Protein AF-A0A843EJU2-F1 (afdb_monomer_lite)

Structure (mmCIF, N/CA/C/O backbone):
data_AF-A0A843EJU2-F1
#
_entry.id   AF-A0A843EJU2-F1
#
loop_
_atom_site.group_PDB
_atom_site.id
_atom_site.type_symbol
_atom_site.label_atom_id
_atom_site.label_alt_id
_atom_site.label_comp_id
_atom_site.label_asym_id
_atom_site.label_entity_id
_atom_site.label_seq_id
_atom_site.pdbx_PDB_ins_code
_atom_site.Cartn_x
_atom_site.Cartn_y
_atom_site.Cartn_z
_atom_site.occupancy
_atom_site.B_iso_or_equiv
_atom_site.auth_seq_id
_atom_site.auth_comp_id
_atom_site.auth_asym_id
_atom_site.auth_atom_id
_atom_site.pdbx_PDB_model_num
ATOM 1 N N . MET A 1 1 ? -14.482 1.922 9.978 1.00 93.69 1 MET A N 1
ATOM 2 C CA . MET A 1 1 ? -13.067 1.914 10.373 1.00 93.69 1 MET A CA 1
ATOM 3 C C . MET A 1 1 ? -12.286 2.490 9.215 1.00 93.69 1 MET A C 1
ATOM 5 O O . MET A 1 1 ? -12.457 1.997 8.103 1.00 93.69 1 MET A O 1
ATOM 9 N N . GLU A 1 2 ? -11.518 3.543 9.453 1.00 97.56 2 GLU A N 1
ATOM 10 C CA . GLU A 1 2 ? -10.591 4.113 8.478 1.00 97.56 2 GLU A CA 1
ATOM 11 C C . GLU A 1 2 ? -9.258 3.366 8.582 1.00 97.56 2 GLU A C 1
ATOM 13 O O . GLU A 1 2 ? -8.604 3.373 9.625 1.00 97.56 2 GLU A O 1
ATOM 18 N N . ILE A 1 3 ? -8.866 2.689 7.506 1.00 98.25 3 ILE A N 1
ATOM 19 C CA . ILE A 1 3 ? -7.674 1.843 7.450 1.00 98.25 3 ILE A CA 1
ATOM 20 C C . ILE A 1 3 ? -6.671 2.486 6.493 1.00 98.25 3 ILE A C 1
ATOM 22 O O . ILE A 1 3 ? -6.934 2.627 5.297 1.00 98.25 3 ILE A O 1
ATOM 26 N N . GLY A 1 4 ? -5.504 2.854 7.014 1.00 97.94 4 GLY A N 1
ATOM 27 C CA . GLY A 1 4 ? -4.374 3.302 6.205 1.00 97.94 4 GLY A CA 1
ATOM 28 C C . GLY A 1 4 ? -3.490 2.125 5.803 1.00 97.94 4 GLY A C 1
ATOM 29 O O . GLY A 1 4 ? -3.129 1.304 6.643 1.00 97.94 4 GLY A O 1
ATOM 30 N N . VAL A 1 5 ? -3.094 2.046 4.538 1.00 98.06 5 VAL A N 1
ATOM 31 C CA . VAL A 1 5 ? -2.115 1.063 4.057 1.00 98.06 5 VAL A CA 1
ATOM 32 C C . VAL A 1 5 ? -0.960 1.799 3.392 1.00 98.06 5 VAL A C 1
ATOM 34 O O . VAL A 1 5 ? -1.136 2.543 2.426 1.00 98.06 5 VAL A O 1
ATOM 37 N N . VAL A 1 6 ? 0.245 1.592 3.910 1.00 97.56 6 VAL A N 1
ATOM 38 C CA . VAL A 1 6 ? 1.487 2.076 3.310 1.00 97.56 6 VAL A CA 1
ATOM 39 C C . VAL A 1 6 ? 2.164 0.901 2.626 1.00 97.56 6 VAL A C 1
ATOM 41 O O . VAL A 1 6 ? 2.570 -0.051 3.288 1.00 97.56 6 VAL A O 1
ATOM 44 N N . VAL A 1 7 ? 2.297 0.972 1.307 1.00 96.94 7 VAL A N 1
ATOM 45 C CA . VAL A 1 7 ? 3.032 -0.020 0.515 1.00 96.94 7 VAL A CA 1
ATOM 46 C C . VAL A 1 7 ? 4.465 0.466 0.347 1.00 96.94 7 VAL A C 1
ATOM 48 O O . VAL A 1 7 ? 4.683 1.555 -0.179 1.00 96.94 7 VAL A O 1
ATOM 51 N N . HIS A 1 8 ? 5.442 -0.309 0.803 1.00 95.44 8 HIS A N 1
ATOM 52 C CA . HIS A 1 8 ? 6.860 0.010 0.706 1.00 95.44 8 HIS A CA 1
ATOM 53 C C . HIS A 1 8 ? 7.587 -1.029 -0.144 1.00 95.44 8 HIS A C 1
ATOM 55 O O . HIS A 1 8 ? 7.502 -2.224 0.099 1.00 95.44 8 HIS A O 1
ATOM 61 N N . GLY A 1 9 ? 8.342 -0.550 -1.131 1.00 92.06 9 GLY A N 1
ATOM 62 C CA . GLY A 1 9 ? 9.103 -1.409 -2.033 1.00 92.06 9 GLY A CA 1
ATOM 63 C C . GLY A 1 9 ? 8.257 -2.099 -3.119 1.00 92.06 9 GLY A C 1
ATOM 64 O O . GLY A 1 9 ? 7.029 -2.124 -3.050 1.00 92.06 9 GLY A O 1
ATOM 65 N N . PRO A 1 10 ? 8.913 -2.619 -4.171 1.00 94.56 10 PRO A N 1
ATOM 66 C CA . PRO A 1 10 ? 8.226 -3.240 -5.303 1.00 94.56 10 PRO A CA 1
ATOM 67 C C . PRO A 1 10 ? 7.796 -4.692 -5.033 1.00 94.56 10 PRO A C 1
ATOM 69 O O . PRO A 1 10 ? 6.776 -5.126 -5.549 1.00 94.56 10 PRO A O 1
ATOM 72 N N . GLY A 1 11 ? 8.502 -5.439 -4.173 1.00 95.75 11 GLY A N 1
ATOM 73 C CA . GLY A 1 11 ? 8.323 -6.895 -4.047 1.00 95.75 11 GLY A CA 1
ATOM 74 C C . GLY A 1 11 ? 6.912 -7.347 -3.644 1.00 95.75 11 GLY A C 1
ATOM 75 O O . GLY A 1 11 ? 6.380 -8.316 -4.195 1.00 95.75 11 GLY A O 1
ATOM 76 N N . ILE A 1 12 ? 6.259 -6.638 -2.719 1.00 95.62 12 ILE A N 1
ATOM 77 C CA . ILE A 1 12 ? 4.877 -6.949 -2.327 1.00 95.62 12 ILE A CA 1
ATOM 78 C C . ILE A 1 12 ? 3.853 -6.611 -3.422 1.00 95.62 12 ILE A C 1
ATOM 80 O O . ILE A 1 12 ? 2.800 -7.249 -3.507 1.00 95.62 12 ILE A O 1
ATOM 84 N N . VAL A 1 13 ? 4.170 -5.643 -4.283 1.00 96.31 13 VAL A N 1
ATOM 85 C CA . VAL A 1 13 ? 3.361 -5.286 -5.454 1.00 96.31 13 VAL A CA 1
ATOM 86 C C . VAL A 1 13 ? 3.541 -6.339 -6.544 1.00 96.31 13 VAL A C 1
ATOM 88 O O . VAL A 1 13 ? 2.555 -6.934 -6.973 1.00 96.31 13 VAL A O 1
ATOM 91 N N . ASP A 1 14 ? 4.789 -6.651 -6.898 1.00 95.81 14 ASP A N 1
ATOM 92 C CA . ASP A 1 14 ? 5.152 -7.606 -7.956 1.00 95.81 14 ASP A CA 1
ATOM 93 C C . ASP A 1 14 ? 4.625 -9.017 -7.675 1.00 95.81 14 ASP A C 1
ATOM 95 O O . AS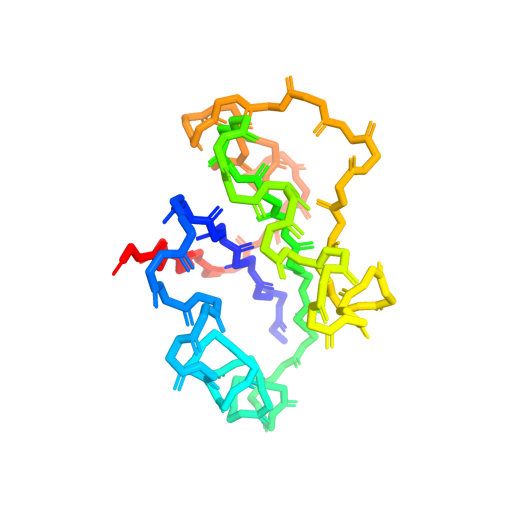P A 1 14 ? 4.200 -9.743 -8.571 1.00 95.81 14 ASP A O 1
ATO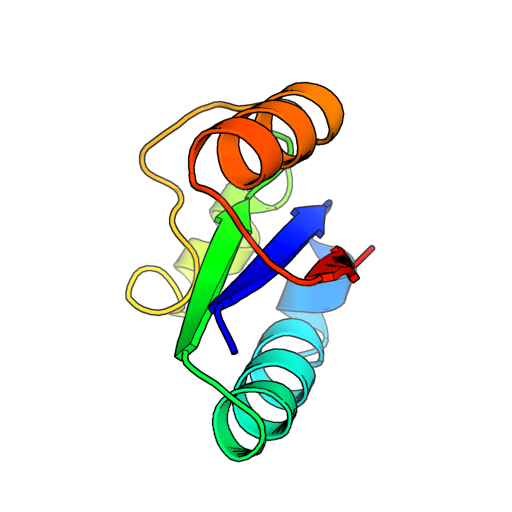M 99 N N . SER A 1 15 ? 4.609 -9.416 -6.403 1.00 96.06 15 SER A N 1
ATOM 100 C CA . SER A 1 15 ? 4.057 -10.707 -5.982 1.00 96.06 15 SER A CA 1
ATOM 101 C C . SER A 1 15 ? 2.520 -10.756 -5.985 1.00 96.06 15 SER A C 1
ATOM 103 O O . SER A 1 15 ? 1.929 -11.817 -5.755 1.00 96.06 15 SER A O 1
ATOM 105 N N . GLY A 1 16 ? 1.852 -9.621 -6.213 1.00 95.81 16 GLY A N 1
ATOM 106 C CA . GLY A 1 16 ? 0.397 -9.467 -6.182 1.00 95.81 16 GLY A CA 1
ATOM 107 C C . GLY A 1 16 ? -0.216 -9.515 -4.778 1.00 95.81 16 GLY A C 1
ATOM 108 O 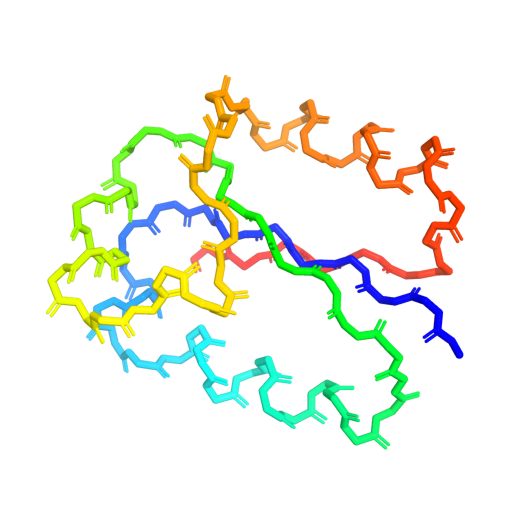O . GLY A 1 16 ? -1.440 -9.454 -4.637 1.00 95.81 16 GLY A O 1
ATOM 109 N N . TRP A 1 17 ? 0.599 -9.632 -3.727 1.00 96.75 17 TRP A N 1
ATOM 110 C CA . TRP A 1 17 ? 0.113 -9.697 -2.348 1.00 96.75 17 TRP A CA 1
ATOM 111 C C . TRP A 1 17 ? -0.413 -8.361 -1.844 1.00 96.75 17 TRP A C 1
ATOM 113 O O . TRP A 1 17 ? -1.388 -8.370 -1.096 1.00 96.75 17 TRP A O 1
ATOM 123 N N . ALA A 1 18 ? 0.151 -7.236 -2.296 1.00 96.44 18 ALA A N 1
ATOM 124 C CA . ALA A 1 18 ? -0.346 -5.908 -1.947 1.00 96.44 18 ALA A CA 1
ATOM 125 C C . ALA A 1 18 ? -1.850 -5.801 -2.234 1.00 96.44 18 ALA A C 1
ATOM 127 O O . ALA A 1 18 ? -2.636 -5.565 -1.320 1.00 96.44 18 ALA A O 1
ATOM 128 N N . LYS A 1 19 ? -2.266 -6.099 -3.472 1.00 97.06 19 LYS A N 1
ATOM 129 C CA . LYS A 1 19 ? -3.678 -6.065 -3.866 1.00 97.06 19 LYS A CA 1
ATOM 130 C C . LYS A 1 19 ? -4.532 -7.042 -3.054 1.00 97.06 19 LYS A C 1
ATOM 132 O O . LYS A 1 19 ? -5.566 -6.650 -2.534 1.00 97.06 19 LYS A O 1
ATOM 137 N N . LYS A 1 20 ? -4.085 -8.293 -2.885 1.00 97.81 20 LYS A N 1
ATOM 138 C CA . LYS A 1 20 ? -4.836 -9.304 -2.114 1.00 97.81 20 LYS A CA 1
ATOM 139 C C . LYS A 1 20 ? -5.084 -8.867 -0.671 1.00 97.81 20 LYS A C 1
ATOM 141 O O . LYS A 1 20 ? -6.176 -9.070 -0.154 1.00 97.81 20 LYS A O 1
ATOM 146 N N . ILE A 1 21 ? -4.077 -8.289 -0.018 1.00 97.75 21 ILE A N 1
ATOM 147 C CA . ILE A 1 21 ? -4.197 -7.801 1.359 1.00 97.75 21 ILE A CA 1
ATOM 148 C C . ILE A 1 21 ? -5.153 -6.608 1.410 1.00 97.75 21 ILE A C 1
ATOM 150 O O . ILE A 1 21 ? -6.017 -6.575 2.280 1.00 97.75 21 ILE A O 1
ATOM 154 N N . ILE A 1 22 ? -5.042 -5.673 0.465 1.00 97.25 22 ILE A N 1
ATOM 155 C CA . ILE A 1 22 ? -5.945 -4.520 0.357 1.00 97.25 22 ILE A CA 1
ATOM 156 C C . ILE A 1 22 ? -7.396 -4.989 0.183 1.00 97.25 22 ILE A C 1
ATOM 158 O O . ILE A 1 22 ? -8.246 -4.588 0.973 1.00 97.25 22 ILE A O 1
ATOM 162 N N . ASP A 1 23 ? -7.659 -5.912 -0.748 1.00 97.56 23 ASP A N 1
ATOM 163 C CA . ASP A 1 23 ? -8.992 -6.480 -0.996 1.00 97.56 23 ASP A CA 1
ATOM 164 C C . ASP A 1 23 ? -9.567 -7.160 0.262 1.00 97.56 23 ASP A C 1
ATOM 166 O O . ASP A 1 23 ? -10.756 -7.040 0.560 1.00 97.56 23 ASP A O 1
ATOM 170 N N . ILE A 1 24 ? -8.727 -7.858 1.039 1.00 97.94 24 ILE A N 1
ATOM 171 C CA . ILE A 1 24 ? -9.129 -8.452 2.322 1.00 97.94 24 ILE A CA 1
ATOM 172 C C . ILE A 1 24 ? -9.499 -7.354 3.323 1.00 97.94 24 ILE A C 1
ATOM 174 O O . ILE A 1 24 ? -10.576 -7.426 3.917 1.00 97.94 24 ILE A O 1
ATOM 178 N N . LEU A 1 25 ? -8.641 -6.343 3.495 1.00 97.56 25 LEU A N 1
ATOM 179 C CA . LEU A 1 25 ? -8.841 -5.231 4.431 1.00 97.56 25 LEU A CA 1
ATOM 180 C C . LEU A 1 25 ? -10.085 -4.399 4.095 1.00 97.56 25 LEU A C 1
ATOM 182 O O . LEU A 1 25 ? -10.770 -3.943 5.011 1.00 97.56 25 LEU A O 1
ATOM 186 N N . SER A 1 26 ? -10.434 -4.267 2.813 1.00 96.75 26 SER A N 1
ATOM 187 C CA . SER A 1 26 ? -11.644 -3.566 2.363 1.00 96.75 26 SER A CA 1
ATOM 188 C C . SER A 1 26 ? -12.941 -4.200 2.875 1.00 96.75 26 SER A C 1
ATOM 190 O O . SER A 1 26 ? -13.955 -3.516 2.963 1.00 96.75 26 SER A O 1
ATOM 192 N N . ASN A 1 27 ? -12.925 -5.473 3.290 1.00 97.69 27 ASN A N 1
ATOM 193 C CA . ASN A 1 27 ? -14.082 -6.102 3.940 1.00 97.69 27 ASN A CA 1
ATOM 194 C C . ASN A 1 27 ? -14.269 -5.664 5.406 1.00 97.69 27 ASN A C 1
ATOM 196 O O . ASN A 1 27 ? -15.316 -5.934 5.993 1.00 97.69 27 ASN A O 1
ATOM 200 N N . PHE A 1 28 ? -13.275 -5.002 6.009 1.00 96.94 28 PHE A N 1
ATOM 201 C CA . PHE A 1 28 ? -13.292 -4.569 7.411 1.00 96.94 28 PHE A CA 1
ATOM 202 C C . PHE A 1 28 ? -13.492 -3.055 7.581 1.00 96.94 28 PHE A C 1
ATOM 204 O O . PHE A 1 28 ? -13.794 -2.593 8.684 1.00 96.94 28 PHE A O 1
ATOM 211 N N . GLY A 1 29 ? -13.338 -2.262 6.518 1.00 96.12 29 GLY A N 1
ATOM 212 C CA . GLY A 1 29 ? -13.448 -0.810 6.601 1.00 96.12 29 GLY A CA 1
ATOM 213 C C . GLY A 1 29 ? -13.105 -0.079 5.308 1.00 96.12 29 GLY A C 1
ATOM 214 O O . GLY A 1 29 ? -12.893 -0.684 4.260 1.00 96.12 29 GLY A O 1
ATOM 215 N N . ASN A 1 30 ? -13.048 1.248 5.401 1.00 97.25 30 ASN A N 1
ATOM 216 C CA . ASN A 1 30 ? -12.634 2.113 4.308 1.00 97.25 30 ASN A CA 1
ATOM 217 C C . ASN A 1 30 ? -11.107 2.115 4.223 1.00 97.25 30 ASN A C 1
ATOM 219 O O . ASN A 1 30 ? -10.437 2.572 5.150 1.00 97.25 30 ASN A O 1
ATOM 223 N N . VAL A 1 31 ? -10.564 1.589 3.128 1.00 98.00 31 VAL A N 1
ATOM 224 C CA . VAL A 1 31 ? -9.120 1.438 2.946 1.00 98.00 31 VAL A CA 1
ATOM 225 C C . VAL A 1 31 ? -8.592 2.547 2.050 1.00 98.00 31 VAL A C 1
ATOM 227 O O . VAL A 1 31 ? -9.058 2.731 0.928 1.00 98.00 31 VAL A O 1
ATOM 230 N N . ARG A 1 32 ? -7.567 3.251 2.527 1.00 97.50 32 ARG A N 1
ATOM 231 C CA . ARG A 1 32 ? -6.767 4.178 1.725 1.00 97.50 32 ARG A CA 1
ATOM 232 C C . ARG A 1 32 ? -5.356 3.632 1.621 1.00 97.50 32 ARG A C 1
ATOM 234 O O . ARG A 1 32 ? -4.713 3.403 2.644 1.00 97.50 32 ARG A O 1
ATOM 241 N N . CYS A 1 33 ? -4.860 3.459 0.401 1.00 97.06 33 CYS A N 1
ATOM 242 C CA . CYS A 1 33 ? -3.501 2.980 0.169 1.00 97.06 33 CYS A CA 1
ATOM 243 C C . CYS A 1 33 ? -2.640 4.068 -0.455 1.00 97.06 33 CYS A C 1
ATOM 245 O O . CYS A 1 33 ? -3.095 4.806 -1.325 1.00 97.06 33 CYS A O 1
ATOM 247 N N . ARG A 1 34 ? -1.375 4.136 -0.045 1.00 96.00 34 ARG A N 1
ATOM 248 C CA . ARG A 1 34 ? -0.363 5.000 -0.661 1.00 96.00 34 ARG A CA 1
ATOM 249 C C . ARG A 1 34 ? 0.985 4.313 -0.715 1.00 96.00 34 ARG A C 1
ATOM 251 O O . ARG A 1 34 ? 1.285 3.443 0.108 1.00 96.00 34 ARG A O 1
ATOM 258 N N . LEU A 1 35 ? 1.811 4.746 -1.652 1.00 96.25 35 LEU A N 1
ATO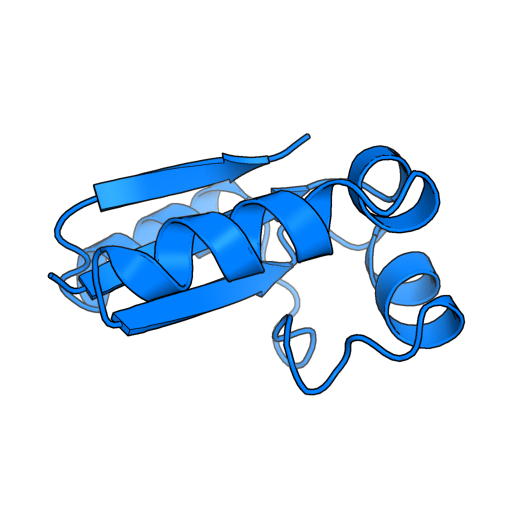M 259 C CA . LEU A 1 35 ? 3.179 4.274 -1.761 1.00 96.25 35 LEU A CA 1
ATOM 260 C C . LEU A 1 35 ? 4.114 5.058 -0.827 1.00 96.25 35 LEU A C 1
ATOM 262 O O . LEU A 1 35 ? 4.230 6.280 -0.913 1.00 96.25 35 LEU A O 1
ATOM 266 N N . GLY A 1 36 ? 4.823 4.333 0.035 1.00 94.56 36 GLY A N 1
ATOM 267 C CA . GLY A 1 36 ? 5.969 4.826 0.784 1.00 94.56 36 GLY A CA 1
ATOM 268 C C . GLY A 1 36 ? 7.265 4.491 0.045 1.00 94.56 36 GLY A C 1
ATOM 269 O O . GLY A 1 36 ? 7.623 3.327 -0.103 1.00 94.56 36 GLY A O 1
ATOM 270 N N . GLY A 1 37 ? 8.005 5.506 -0.383 1.00 92.06 37 GLY A N 1
ATOM 271 C CA . GLY A 1 37 ? 9.248 5.379 -1.140 1.00 92.06 37 GLY A CA 1
ATOM 272 C C . GLY A 1 37 ? 9.050 5.497 -2.652 1.00 92.06 37 GLY A C 1
ATOM 273 O O . GLY A 1 37 ? 7.947 5.668 -3.157 1.00 92.06 37 GLY A O 1
ATOM 274 N N . THR A 1 38 ? 10.153 5.449 -3.398 1.00 89.81 38 THR A N 1
ATOM 275 C CA . THR A 1 38 ? 10.145 5.676 -4.854 1.00 89.81 38 THR A CA 1
ATOM 276 C C . THR A 1 38 ? 10.210 4.389 -5.669 1.00 89.81 38 THR A C 1
ATOM 278 O O . THR A 1 38 ? 9.659 4.342 -6.764 1.00 89.81 38 THR A O 1
ATOM 281 N N . MET A 1 39 ? 10.855 3.342 -5.144 1.00 89.81 39 MET A N 1
ATOM 282 C CA . MET A 1 39 ? 11.128 2.110 -5.893 1.00 89.81 39 MET A CA 1
ATOM 283 C C . MET A 1 39 ? 9.866 1.327 -6.268 1.00 89.81 39 MET A C 1
ATOM 285 O O . MET A 1 39 ? 9.821 0.738 -7.339 1.00 89.81 39 MET A O 1
ATOM 289 N N . GLY A 1 40 ? 8.832 1.339 -5.422 1.00 91.81 40 GLY A N 1
ATOM 290 C CA . GLY A 1 40 ? 7.586 0.624 -5.711 1.00 91.81 40 GLY A CA 1
ATOM 291 C C . GLY A 1 40 ? 6.694 1.313 -6.747 1.00 91.81 40 GLY A C 1
ATOM 292 O O . GLY A 1 40 ? 5.709 0.728 -7.174 1.00 91.81 40 GLY A O 1
ATOM 293 N N . ARG A 1 41 ? 7.018 2.538 -7.188 1.00 94.50 41 ARG A N 1
ATOM 294 C CA . ARG A 1 41 ? 6.147 3.301 -8.094 1.00 94.50 41 ARG A CA 1
ATOM 295 C C . ARG A 1 41 ? 6.018 2.637 -9.455 1.00 94.50 41 ARG A C 1
ATOM 297 O O . ARG A 1 41 ? 4.914 2.544 -9.972 1.00 94.50 41 ARG A O 1
ATOM 304 N N . THR A 1 42 ? 7.136 2.186 -10.015 1.00 94.31 42 THR A N 1
ATOM 305 C CA . THR A 1 42 ? 7.134 1.484 -11.299 1.00 94.31 42 THR A CA 1
ATOM 306 C C . THR A 1 42 ? 6.356 0.177 -11.190 1.00 94.31 42 THR A C 1
ATOM 308 O O . THR A 1 42 ? 5.509 -0.070 -12.030 1.00 94.31 42 THR A O 1
ATOM 311 N N . ALA A 1 43 ? 6.528 -0.576 -10.098 1.00 95.69 43 ALA A N 1
ATOM 312 C CA . ALA A 1 43 ? 5.767 -1.802 -9.856 1.00 95.69 43 ALA A CA 1
ATOM 313 C C . ALA A 1 43 ? 4.248 -1.561 -9.791 1.00 95.69 43 ALA A C 1
ATOM 315 O O . ALA A 1 43 ? 3.475 -2.346 -10.328 1.00 95.69 43 ALA A O 1
ATOM 316 N N . VAL A 1 44 ? 3.803 -0.459 -9.169 1.00 96.56 44 VAL A N 1
ATOM 317 C CA . VAL A 1 44 ? 2.374 -0.090 -9.141 1.00 96.56 44 VAL A CA 1
ATOM 318 C C . VAL A 1 44 ? 1.845 0.192 -10.550 1.00 96.56 44 VAL A C 1
ATOM 320 O O . VAL A 1 44 ? 0.762 -0.281 -10.878 1.00 96.56 44 VAL A O 1
ATOM 323 N N . ILE A 1 45 ? 2.609 0.918 -11.371 1.00 96.19 45 ILE A N 1
ATOM 324 C CA . ILE A 1 45 ? 2.239 1.245 -12.758 1.00 96.19 45 ILE A CA 1
ATOM 325 C C . ILE A 1 45 ? 2.217 -0.019 -13.626 1.00 96.19 45 ILE A C 1
ATOM 327 O O . ILE A 1 45 ? 1.246 -0.279 -14.329 1.00 96.19 45 ILE A O 1
ATOM 331 N N . ASP A 1 46 ? 3.257 -0.847 -13.538 1.00 96.00 46 ASP A N 1
ATOM 332 C CA . ASP A 1 46 ? 3.370 -2.088 -14.309 1.00 96.00 46 ASP A CA 1
ATOM 333 C C . ASP A 1 46 ? 2.251 -3.084 -13.949 1.00 96.00 46 ASP A C 1
ATOM 335 O O . ASP A 1 46 ? 1.791 -3.844 -14.803 1.00 96.00 46 ASP A O 1
ATOM 339 N N . ALA A 1 47 ? 1.779 -3.058 -12.697 1.00 95.56 47 ALA A N 1
ATOM 340 C CA . ALA A 1 47 ? 0.660 -3.866 -12.218 1.00 95.56 47 ALA A CA 1
ATOM 341 C C . ALA A 1 47 ? -0.730 -3.245 -12.480 1.00 95.56 47 ALA A C 1
ATOM 343 O O . ALA A 1 47 ? -1.735 -3.905 -12.197 1.00 95.56 47 ALA A O 1
ATOM 344 N N . GLY A 1 48 ? -0.812 -2.010 -12.991 1.00 96.19 48 GLY A N 1
ATOM 345 C CA . GLY A 1 48 ? -2.076 -1.299 -13.224 1.00 96.19 48 GLY A CA 1
ATOM 346 C C . GLY A 1 48 ? -2.854 -1.003 -11.936 1.00 96.19 48 GLY A C 1
ATOM 347 O O . GLY A 1 48 ? -4.073 -1.179 -11.890 1.00 96.19 48 GLY A O 1
ATOM 348 N N . LEU A 1 49 ? -2.149 -0.668 -10.851 1.00 96.56 49 LEU A N 1
ATOM 349 C CA . LEU A 1 49 ? -2.717 -0.466 -9.514 1.00 96.56 49 LEU A CA 1
ATOM 350 C C . LEU A 1 49 ? -2.809 1.011 -9.105 1.00 96.56 49 LEU A C 1
ATOM 352 O O . LEU A 1 49 ? -3.013 1.294 -7.925 1.00 96.56 49 LEU A O 1
ATOM 356 N N . GLU A 1 50 ? -2.684 1.956 -10.033 1.00 95.69 50 GLU A N 1
ATOM 357 C CA . GLU A 1 50 ? -2.734 3.397 -9.747 1.00 95.69 50 GLU A CA 1
ATOM 358 C C . GLU A 1 50 ? -4.077 3.852 -9.155 1.00 95.69 50 GLU A C 1
ATOM 360 O O . GLU A 1 50 ? -4.108 4.792 -8.364 1.00 95.69 50 GLU A O 1
ATOM 365 N N . ASP A 1 51 ? -5.168 3.154 -9.480 1.00 95.25 51 ASP A N 1
ATOM 366 C CA . ASP A 1 51 ? -6.500 3.409 -8.912 1.00 95.25 51 ASP A CA 1
ATOM 367 C C . ASP A 1 51 ? -6.670 2.832 -7.494 1.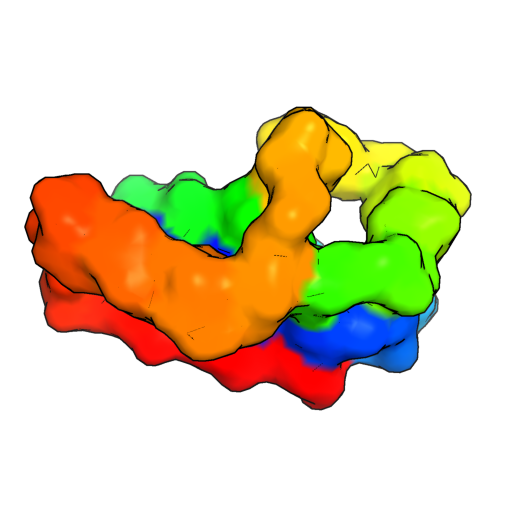00 95.25 51 ASP A C 1
ATOM 369 O O . ASP A 1 51 ? -7.633 3.147 -6.794 1.00 95.25 51 ASP A O 1
ATOM 373 N N . VAL A 1 52 ? -5.746 1.968 -7.064 1.00 95.75 52 VAL A N 1
ATOM 374 C CA . VAL A 1 52 ? -5.781 1.287 -5.762 1.00 95.75 52 VAL A CA 1
ATOM 375 C C . VAL A 1 52 ? -4.755 1.885 -4.804 1.00 95.75 52 VAL A C 1
ATOM 377 O O . VAL A 1 52 ? -5.057 2.079 -3.628 1.00 95.75 52 VAL A O 1
ATOM 380 N N . ILE A 1 53 ? -3.542 2.162 -5.286 1.00 96.56 53 ILE A N 1
ATOM 381 C CA . ILE A 1 53 ? -2.414 2.670 -4.504 1.00 96.56 53 ILE A CA 1
ATOM 382 C C . ILE A 1 53 ? -2.077 4.073 -4.996 1.00 96.56 53 ILE A C 1
ATOM 384 O O . ILE A 1 53 ? -1.572 4.250 -6.103 1.00 96.56 53 ILE A O 1
ATOM 388 N N . ASP A 1 54 ? -2.278 5.066 -4.131 1.00 95.75 54 ASP A N 1
ATOM 389 C CA . ASP A 1 54 ? -1.919 6.443 -4.442 1.00 95.75 54 ASP A CA 1
ATOM 390 C C . ASP A 1 54 ? -0.395 6.591 -4.591 1.00 95.75 54 ASP A C 1
ATOM 392 O O . ASP A 1 54 ? 0.382 6.409 -3.644 1.00 95.75 54 ASP A O 1
ATOM 396 N N . ILE A 1 55 ? 0.019 6.935 -5.810 1.00 95.44 55 ILE A N 1
ATOM 397 C CA . ILE A 1 55 ? 1.403 7.219 -6.210 1.00 95.44 55 ILE A CA 1
ATOM 398 C C . ILE A 1 55 ? 1.609 8.685 -6.626 1.00 95.44 55 ILE A C 1
ATOM 400 O O . ILE A 1 55 ? 2.645 9.033 -7.211 1.00 95.44 55 ILE A O 1
ATOM 404 N N . SER A 1 56 ? 0.626 9.553 -6.370 1.00 92.69 56 SER A N 1
ATOM 405 C CA . SER A 1 56 ? 0.685 10.976 -6.720 1.00 92.69 56 SER A CA 1
ATOM 406 C C . SER A 1 56 ? 1.715 11.723 -5.867 1.00 92.69 56 SER A C 1
ATOM 408 O O . SER A 1 56 ? 2.477 12.550 -6.382 1.00 92.69 56 SER A O 1
ATOM 410 N N . LEU A 1 57 ? 1.802 11.374 -4.582 1.00 88.50 57 LEU A N 1
ATOM 411 C CA . LEU A 1 57 ? 2.723 11.969 -3.622 1.00 88.50 57 LEU A CA 1
ATOM 412 C C . LEU A 1 57 ? 4.017 11.154 -3.515 1.00 88.50 57 LEU A C 1
ATOM 414 O O . LEU A 1 57 ? 4.015 9.929 -3.439 1.00 88.50 57 LEU A O 1
ATOM 418 N N . LYS A 1 58 ? 5.156 11.850 -3.468 1.00 90.38 58 LYS A N 1
ATOM 419 C CA . LYS A 1 58 ? 6.471 11.240 -3.220 1.00 90.38 58 LYS A CA 1
ATOM 420 C C . LYS A 1 58 ? 6.766 11.266 -1.722 1.00 90.38 58 LYS A C 1
ATOM 422 O O . LYS A 1 58 ? 7.473 12.157 -1.256 1.00 90.38 58 LYS A O 1
ATOM 427 N N . LEU A 1 59 ? 6.195 10.325 -0.976 1.00 93.00 59 LEU A N 1
ATOM 428 C CA . LEU A 1 59 ? 6.345 10.251 0.479 1.00 93.00 59 LEU A CA 1
ATOM 429 C C . LEU A 1 59 ? 7.302 9.132 0.877 1.00 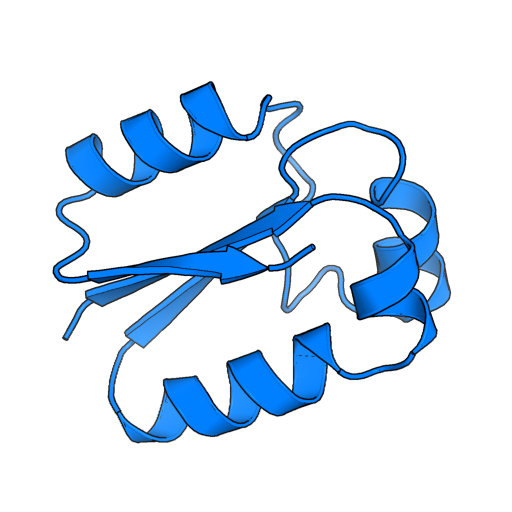93.00 59 LEU A C 1
ATOM 431 O O . LEU A 1 59 ? 7.288 8.056 0.292 1.00 93.00 59 LEU A O 1
ATOM 435 N N . LEU A 1 60 ? 8.103 9.352 1.916 1.00 94.38 60 LEU A N 1
ATOM 436 C CA . LEU A 1 60 ? 8.752 8.263 2.648 1.00 94.38 60 LEU A CA 1
ATOM 437 C C . LEU A 1 60 ? 7.696 7.448 3.423 1.00 94.38 60 LEU A C 1
ATOM 439 O O . LEU A 1 60 ? 6.618 7.976 3.723 1.00 94.38 60 LEU A O 1
ATOM 443 N N . PRO A 1 61 ? 7.986 6.194 3.821 1.00 94.06 61 PRO A N 1
ATOM 444 C CA . PRO A 1 61 ? 7.087 5.429 4.685 1.00 94.06 61 PRO A CA 1
ATOM 445 C C . PRO A 1 61 ? 6.710 6.185 5.960 1.00 94.06 61 PRO A C 1
ATOM 447 O O . PRO A 1 61 ? 5.534 6.284 6.287 1.00 94.06 61 PRO A O 1
ATOM 450 N N . SER A 1 62 ? 7.680 6.817 6.627 1.00 95.31 62 SER A N 1
ATOM 451 C CA . SER A 1 62 ? 7.442 7.619 7.835 1.00 95.31 62 SER A CA 1
ATOM 452 C C . SER A 1 62 ? 6.471 8.779 7.601 1.00 95.31 62 SER A C 1
ATOM 454 O O . SER A 1 62 ? 5.556 8.983 8.393 1.00 95.31 62 SER A O 1
ATOM 456 N N . GLN A 1 63 ? 6.617 9.498 6.487 1.00 96.25 63 GLN A N 1
ATOM 457 C CA . GLN A 1 63 ? 5.716 10.592 6.112 1.00 96.25 63 GLN A CA 1
ATOM 458 C C . GLN A 1 63 ? 4.316 10.079 5.760 1.00 96.25 63 GLN A C 1
ATOM 460 O O . GLN A 1 63 ? 3.322 10.724 6.077 1.00 96.25 63 GLN A O 1
ATOM 465 N N . SER A 1 64 ? 4.232 8.905 5.131 1.00 96.00 64 SER A N 1
ATOM 466 C CA . SER A 1 64 ? 2.961 8.252 4.804 1.00 96.00 64 SER A CA 1
ATOM 467 C C . SER A 1 64 ? 2.185 7.867 6.064 1.00 96.00 64 SER A C 1
ATOM 469 O O . SER A 1 64 ? 0.979 8.109 6.127 1.00 96.00 64 SER A O 1
ATOM 471 N N . LEU A 1 65 ? 2.887 7.325 7.070 1.00 95.44 65 LEU A N 1
ATOM 472 C CA . LEU A 1 65 ? 2.340 7.008 8.392 1.00 95.44 65 LEU A CA 1
ATOM 473 C C . LEU A 1 65 ? 1.868 8.273 9.120 1.00 95.44 65 LEU A C 1
ATOM 475 O O . LEU A 1 65 ? 0.742 8.314 9.609 1.00 95.44 65 LEU A O 1
ATOM 479 N N . GLU A 1 66 ? 2.696 9.322 9.159 1.00 96.69 66 GLU A N 1
ATOM 480 C CA . GLU A 1 66 ? 2.331 10.595 9.791 1.00 96.69 66 GLU A CA 1
ATOM 481 C C . GLU A 1 66 ? 1.096 11.219 9.130 1.00 96.69 66 GLU A C 1
ATOM 483 O O . GLU A 1 66 ? 0.197 11.706 9.815 1.00 96.69 66 GLU A O 1
ATOM 488 N N . LEU A 1 67 ? 1.025 11.173 7.800 1.00 96.12 67 LEU A N 1
ATOM 489 C CA . LEU A 1 67 ? -0.105 11.708 7.059 1.00 96.12 67 LEU A CA 1
ATOM 490 C C . LEU A 1 67 ? -1.388 10.906 7.336 1.00 96.12 67 LEU A C 1
ATOM 492 O O . LEU A 1 67 ? -2.428 11.514 7.557 1.00 96.12 67 LEU A O 1
ATOM 496 N N . PHE A 1 68 ? -1.326 9.573 7.424 1.00 96.88 68 PHE A N 1
ATOM 497 C CA . PHE A 1 68 ? -2.488 8.773 7.843 1.00 96.88 68 PHE A CA 1
ATOM 498 C C . PHE A 1 68 ? -2.926 9.064 9.279 1.00 96.88 68 PHE A C 1
ATOM 500 O O . PHE A 1 68 ? -4.122 9.124 9.554 1.00 96.88 68 PHE A O 1
ATOM 507 N N . ASN A 1 69 ? -1.975 9.305 10.182 1.00 95.00 69 ASN A N 1
ATOM 508 C CA . ASN A 1 69 ? -2.284 9.714 11.547 1.00 95.00 69 ASN A CA 1
ATOM 509 C C . ASN A 1 69 ? -3.016 11.071 11.582 1.00 95.00 69 ASN A C 1
ATOM 511 O O . ASN A 1 69 ? -3.982 11.238 12.321 1.00 95.00 69 ASN A O 1
ATOM 515 N N . ARG A 1 70 ? -2.606 12.031 10.740 1.00 96.38 70 ARG A N 1
ATOM 516 C CA . ARG A 1 70 ? -3.301 13.325 10.582 1.00 96.38 70 ARG A CA 1
ATOM 517 C C . ARG A 1 70 ? -4.670 13.195 9.910 1.00 96.38 70 ARG A C 1
ATOM 519 O O . ARG A 1 70 ? -5.554 13.992 10.189 1.00 96.38 70 ARG A O 1
ATOM 526 N N . GLU A 1 71 ? -4.845 12.203 9.043 1.00 95.31 71 GLU A N 1
ATOM 527 C CA . GLU A 1 71 ? -6.122 11.870 8.399 1.00 95.31 71 GLU A CA 1
ATOM 528 C C . GLU A 1 71 ? -7.064 11.045 9.290 1.00 95.31 71 GLU A C 1
ATOM 530 O O . GLU A 1 71 ? -8.129 10.641 8.823 1.00 95.31 71 GLU A O 1
ATOM 535 N N . HIS A 1 72 ? -6.698 10.819 10.557 1.00 95.25 72 HIS A N 1
ATOM 536 C CA . HIS A 1 72 ? -7.484 10.068 11.535 1.00 95.25 72 HIS A CA 1
ATOM 537 C C . HIS A 1 72 ? -7.754 8.609 11.129 1.00 95.25 72 HIS A C 1
ATOM 539 O O . HIS A 1 72 ? -8.852 8.098 11.338 1.00 95.25 72 HIS A O 1
ATOM 545 N N . ALA A 1 73 ? -6.754 7.923 10.563 1.00 97.06 73 ALA A N 1
ATOM 546 C CA . ALA A 1 73 ? -6.824 6.472 10.396 1.00 97.06 73 ALA A CA 1
ATOM 547 C C . ALA A 1 73 ? -6.897 5.769 11.767 1.00 97.06 73 ALA A C 1
ATOM 549 O O . ALA A 1 73 ? -6.095 6.057 12.657 1.00 97.06 73 ALA A O 1
ATOM 550 N N . ASP A 1 74 ? -7.823 4.820 11.920 1.00 97.50 74 ASP A N 1
ATOM 551 C CA . ASP A 1 74 ? -7.995 4.022 13.142 1.00 97.50 74 ASP A CA 1
ATOM 552 C C . ASP A 1 74 ? -6.864 2.993 13.301 1.00 97.50 74 ASP A C 1
ATOM 554 O O . ASP A 1 74 ? -6.423 2.682 14.407 1.00 97.50 74 ASP A O 1
ATOM 558 N N . VAL A 1 75 ? -6.401 2.447 12.173 1.00 97.31 75 VAL A N 1
ATOM 559 C CA . VAL A 1 75 ? -5.322 1.460 12.082 1.00 97.31 75 VAL A CA 1
ATOM 560 C C . VAL A 1 75 ? -4.505 1.725 10.825 1.00 97.31 75 VAL A C 1
ATOM 562 O O . VAL A 1 75 ? -5.046 2.091 9.779 1.00 97.31 75 VAL A O 1
ATOM 565 N N . ILE A 1 76 ? -3.192 1.511 10.920 1.00 97.69 76 ILE A N 1
ATOM 566 C CA . ILE A 1 76 ? -2.272 1.675 9.797 1.00 97.69 76 ILE A CA 1
ATOM 567 C C . ILE A 1 76 ? -1.462 0.391 9.609 1.00 97.69 76 ILE A C 1
ATOM 569 O O . ILE A 1 76 ? -0.802 -0.074 10.538 1.00 97.69 76 ILE A O 1
ATOM 573 N N . PHE A 1 77 ? -1.486 -0.161 8.397 1.00 97.44 77 PHE A N 1
ATOM 574 C CA . PHE A 1 77 ? -0.666 -1.296 7.984 1.00 97.44 77 PHE A CA 1
ATOM 575 C C . PHE A 1 77 ? 0.511 -0.816 7.141 1.00 97.44 77 PHE A C 1
ATOM 577 O O . PHE A 1 77 ? 0.337 -0.051 6.194 1.00 97.44 77 PHE A O 1
ATOM 584 N N . LEU A 1 78 ? 1.708 -1.304 7.455 1.00 96.50 78 LEU A N 1
ATOM 585 C CA . LEU A 1 78 ? 2.885 -1.158 6.606 1.00 96.50 78 LEU A CA 1
ATOM 586 C C . LEU A 1 78 ? 3.157 -2.500 5.925 1.00 96.50 78 LEU A C 1
ATOM 588 O O . LEU A 1 78 ? 3.383 -3.502 6.600 1.00 96.50 78 LEU A O 1
ATOM 592 N N . LEU A 1 79 ? 3.127 -2.504 4.598 1.00 95.38 79 LEU A N 1
ATOM 593 C CA . LEU A 1 79 ? 3.388 -3.663 3.752 1.00 95.38 79 LEU A CA 1
ATOM 594 C C . LEU A 1 79 ? 4.769 -3.500 3.110 1.00 95.38 79 LEU A C 1
ATOM 596 O O . LEU A 1 79 ? 5.043 -2.440 2.551 1.00 95.38 79 LEU A O 1
ATOM 600 N N . ASN A 1 80 ? 5.622 -4.522 3.195 1.00 87.38 80 ASN A N 1
ATOM 601 C CA . ASN A 1 80 ? 6.978 -4.538 2.635 1.00 87.38 80 ASN A CA 1
ATOM 602 C C . ASN A 1 80 ? 7.237 -5.844 1.883 1.00 87.38 80 ASN A C 1
ATOM 604 O O . ASN A 1 80 ? 6.852 -6.896 2.441 1.00 87.38 80 ASN A O 1
#

Sequence (80 aa):
MEIGVVVHGPGIVDSGWAKKIIDILSNFGNVRCRLGGTMGRTAVIDAGLEDVIDISLKLLPSQSLELFNREHADVIFLLN

Foldseek 3Di:
DAEEEEEEAQPCLQVVVVVVVLVVVVVVDHYAAEYAADHNLVSCVVSVNCVPYPPVDHHHSVRSVVVVVVVVGPYYHYHD

Secondary structure (DSSP, 8-state):
-EEEEEEESSHHHHTTHHHHHHHHHTTTSEEEEEEESSTHHHHHHHTT-TTTEEEEEEE-HHHHHHHHHHTT-SEEEEE-

pLDDT: mean 95.64, std 2.2, range [87.38, 98.25]

Radius of gyration: 11.28 Å; chains: 1; bounding box: 25×24×28 Å